Protein AF-A0A833A3Q0-F1 (afdb_monomer)

Radius of gyration: 12.22 Å; Cα contacts (8 Å, |Δi|>4): 114; chains: 1; bounding box: 27×29×26 Å

Foldseek 3Di:
DVCVVQVAPAEEFEFPVDAAEDELVVVLVVPVVGPHYHYHFDDQPHGDDPVRCVVHHYHHYDDDPDDPHRVVRVVVSVVVNVVPD

pLDDT: mean 83.03, std 9.26, range [54.5, 92.62]

Mean predicted aligned error: 5.27 Å

Solvent-accessible surface area (backbone atoms only — not comparable to full-atom values): 5098 Å² total; per-residue (Å²): 104,75,59,65,74,68,63,51,74,37,40,40,31,44,15,83,85,76,26,48,82,38,54,71,66,57,55,47,51,53,48,74,76,36,97,34,61,44,80,44,65,34,59,95,89,46,56,62,52,81,80,61,43,76,72,39,50,44,27,25,78,73,85,59,104,57,88,74,49,44,68,54,49,48,52,52,52,52,59,62,41,54,82,80,104

Nearest PDB structures (foldseek):
  6rxy-assembly1_CN  TM=6.653E-01  e=1.038E-01  Thermochaetoides thermophila
  6zqe-assembly1_JF  TM=6.988E-01  e=2.481E-01  Saccharomyces cerevisiae S288C
  3oin-assembly1_A  TM=5.722E-01  e=2.837E-01  Saccharomyces cerevisiae
  6rxz-assembly1_CO  TM=7.541E-01  e=1.418E+00  Thermochaetoides thermophila
  3oii-assembly1_A  TM=6.077E-01  e=9.486E-01  Saccharomyces cerevisiae

Structure (mmCIF, N/CA/C/O backbone):
data_AF-A0A833A3Q0-F1
#
_entry.id   AF-A0A833A3Q0-F1
#
loop_
_atom_site.group_PDB
_atom_site.id
_atom_site.type_symbol
_atom_site.label_atom_id
_atom_site.label_alt_id
_atom_site.label_comp_id
_atom_site.label_asym_id
_atom_site.label_entity_id
_atom_site.label_seq_id
_atom_site.pdbx_PDB_ins_code
_atom_site.Cartn_x
_atom_site.Cartn_y
_atom_site.Cartn_z
_atom_site.occupancy
_atom_site.B_iso_or_equiv
_atom_site.auth_seq_id
_atom_site.auth_comp_id
_atom_site.auth_asym_id
_atom_site.auth_atom_id
_atom_site.pdbx_PDB_model_num
ATOM 1 N N . ASP A 1 1 ? -5.128 -18.614 4.272 1.00 65.94 1 ASP A N 1
ATOM 2 C CA . ASP A 1 1 ? -4.410 -17.424 3.771 1.00 65.94 1 ASP A CA 1
ATOM 3 C C . ASP A 1 1 ? -4.139 -16.449 4.928 1.00 65.94 1 ASP A C 1
ATOM 5 O O . ASP A 1 1 ? -4.908 -16.456 5.883 1.00 65.94 1 ASP A O 1
ATOM 9 N N . VAL A 1 2 ? -3.069 -15.643 4.918 1.00 65.88 2 VAL A N 1
ATOM 10 C CA . VAL A 1 2 ? -2.815 -14.646 5.994 1.00 65.88 2 VAL A CA 1
ATOM 11 C C . VAL A 1 2 ? -3.941 -13.607 6.028 1.00 65.88 2 VAL A C 1
ATOM 13 O O . VAL A 1 2 ? -4.368 -13.184 7.098 1.00 65.88 2 VAL A O 1
ATOM 16 N N . ILE A 1 3 ? -4.478 -13.260 4.859 1.00 73.44 3 ILE A N 1
ATOM 17 C CA . ILE A 1 3 ? -5.611 -12.338 4.709 1.00 73.44 3 ILE A CA 1
ATOM 18 C C . ILE A 1 3 ? -6.870 -12.899 5.393 1.00 73.44 3 ILE A C 1
ATOM 20 O O . ILE A 1 3 ? -7.538 -12.189 6.147 1.00 73.44 3 ILE A O 1
ATOM 24 N N . GLU A 1 4 ? -7.153 -14.190 5.197 1.00 75.38 4 GLU A N 1
ATOM 25 C CA . GLU A 1 4 ? -8.269 -14.889 5.851 1.00 75.38 4 GLU A CA 1
ATOM 26 C C . GLU A 1 4 ? -8.069 -14.991 7.369 1.00 75.38 4 GLU A C 1
ATOM 28 O O . GLU A 1 4 ? -9.017 -14.821 8.131 1.00 75.38 4 GLU A O 1
ATOM 33 N N . LEU A 1 5 ? -6.830 -15.218 7.823 1.00 79.88 5 LEU A N 1
ATOM 34 C CA . LEU A 1 5 ? -6.506 -15.375 9.244 1.00 79.88 5 LEU A CA 1
ATOM 35 C C . LEU A 1 5 ? -6.824 -14.115 10.062 1.00 79.88 5 LEU A C 1
ATOM 37 O O . LEU A 1 5 ? -7.252 -14.211 11.212 1.00 79.88 5 LEU A O 1
ATOM 41 N N . PHE A 1 6 ? -6.624 -12.934 9.475 1.00 82.25 6 PHE A N 1
ATOM 42 C CA . PHE A 1 6 ? -6.846 -11.653 10.148 1.00 82.25 6 PHE A CA 1
ATOM 43 C C . PHE A 1 6 ? -8.242 -11.055 9.903 1.00 82.25 6 PHE A C 1
ATOM 45 O O . PHE A 1 6 ? -8.565 -10.011 10.481 1.00 82.25 6 PHE A O 1
ATOM 52 N N . ASN A 1 7 ? -9.101 -11.731 9.128 1.00 85.06 7 ASN A N 1
ATOM 53 C CA . ASN A 1 7 ? -10.427 -11.237 8.739 1.00 85.06 7 ASN A CA 1
ATOM 54 C C . ASN A 1 7 ? -10.327 -9.816 8.147 1.00 85.06 7 ASN A C 1
ATOM 56 O O . ASN A 1 7 ? -10.921 -8.865 8.651 1.00 85.06 7 ASN A O 1
ATOM 60 N N . VAL A 1 8 ? -9.452 -9.657 7.152 1.00 88.12 8 VAL A N 1
ATOM 61 C CA . VAL A 1 8 ? -9.166 -8.372 6.503 1.00 88.12 8 VAL A CA 1
ATOM 62 C C . VAL A 1 8 ? -10.358 -7.949 5.639 1.00 88.12 8 VAL A C 1
ATOM 64 O O . VAL A 1 8 ? -10.766 -8.686 4.748 1.00 88.12 8 VAL A O 1
ATOM 67 N N . ASP A 1 9 ? -10.875 -6.740 5.861 1.00 89.69 9 ASP A N 1
ATOM 68 C CA . ASP A 1 9 ? -11.972 -6.163 5.070 1.00 89.69 9 ASP A CA 1
ATOM 69 C C . ASP A 1 9 ? -11.465 -5.616 3.730 1.00 89.69 9 ASP A C 1
ATOM 71 O O . ASP A 1 9 ? -12.168 -5.612 2.717 1.00 89.69 9 ASP A O 1
ATOM 75 N N . LYS A 1 10 ? -10.234 -5.092 3.737 1.00 92.00 10 LYS A N 1
ATOM 76 C CA . LYS A 1 10 ? -9.628 -4.441 2.580 1.00 92.00 10 LYS A CA 1
ATOM 77 C C . LYS A 1 10 ? -8.142 -4.732 2.489 1.00 92.00 10 LYS A C 1
ATOM 79 O O . LYS A 1 10 ? -7.397 -4.464 3.423 1.00 92.00 10 LYS A O 1
ATOM 84 N N . THR A 1 11 ? -7.698 -5.181 1.324 1.00 92.56 11 THR A N 1
ATOM 85 C CA . THR A 1 11 ? -6.273 -5.348 1.026 1.00 92.56 11 THR A CA 1
ATOM 86 C C . THR A 1 11 ? -5.833 -4.274 0.041 1.00 92.56 11 THR A C 1
ATOM 88 O O . THR A 1 11 ? -6.432 -4.116 -1.028 1.00 92.56 11 THR A O 1
ATOM 91 N N . ILE A 1 12 ? -4.786 -3.536 0.396 1.00 92.62 12 ILE A N 1
ATOM 92 C CA . ILE A 1 12 ? -4.087 -2.597 -0.48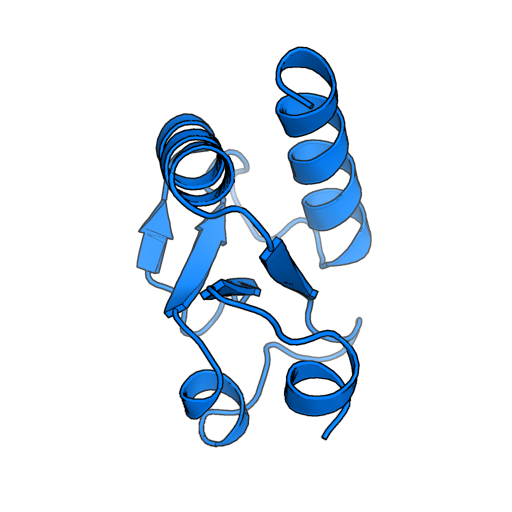0 1.00 92.62 12 ILE A CA 1
ATOM 93 C C . ILE A 1 12 ? -2.730 -3.211 -0.805 1.00 92.62 12 ILE A C 1
ATOM 95 O O . ILE A 1 12 ? -1.977 -3.551 0.107 1.00 92.62 12 ILE A O 1
ATOM 99 N N . ILE A 1 13 ? -2.421 -3.354 -2.090 1.00 91.56 13 ILE A N 1
ATOM 100 C CA . ILE A 1 13 ? -1.173 -3.963 -2.556 1.00 91.56 13 ILE A CA 1
ATOM 101 C C . ILE A 1 13 ? -0.305 -2.875 -3.172 1.00 91.56 13 ILE A C 1
ATOM 103 O O . ILE A 1 13 ? -0.670 -2.285 -4.184 1.00 91.56 13 ILE A O 1
ATOM 107 N N . PHE A 1 14 ? 0.857 -2.617 -2.588 1.00 89.25 14 PHE A N 1
ATOM 108 C CA . PHE A 1 14 ? 1.801 -1.634 -3.099 1.00 89.25 14 PHE A CA 1
ATOM 109 C C . PHE A 1 14 ? 2.662 -2.251 -4.201 1.00 89.25 14 PHE A C 1
ATOM 111 O O . PHE A 1 14 ? 3.453 -3.166 -3.963 1.00 89.25 14 PHE A O 1
ATOM 118 N N . SER A 1 15 ? 2.478 -1.757 -5.424 1.00 87.44 15 SER A N 1
ATOM 119 C CA . SER A 1 15 ? 3.161 -2.235 -6.623 1.00 87.44 15 SER A CA 1
ATOM 120 C C . SER A 1 15 ? 3.464 -1.073 -7.559 1.00 87.44 15 SER A C 1
ATOM 122 O O . SER A 1 15 ? 2.574 -0.563 -8.234 1.00 87.44 15 SER A O 1
ATOM 124 N N . TYR A 1 16 ? 4.735 -0.682 -7.650 1.00 84.00 16 TYR A N 1
ATOM 125 C CA . TYR A 1 16 ? 5.166 0.369 -8.575 1.00 84.00 16 TYR A CA 1
ATOM 126 C C . TYR A 1 16 ? 4.936 -0.015 -10.046 1.00 84.00 16 TYR A C 1
ATOM 128 O O . TYR A 1 16 ? 4.582 0.830 -10.862 1.00 84.00 16 TYR A O 1
ATOM 136 N N . ALA A 1 17 ? 5.108 -1.295 -10.397 1.00 83.69 17 ALA A N 1
ATOM 137 C CA . ALA A 1 17 ? 4.997 -1.751 -11.783 1.00 83.69 17 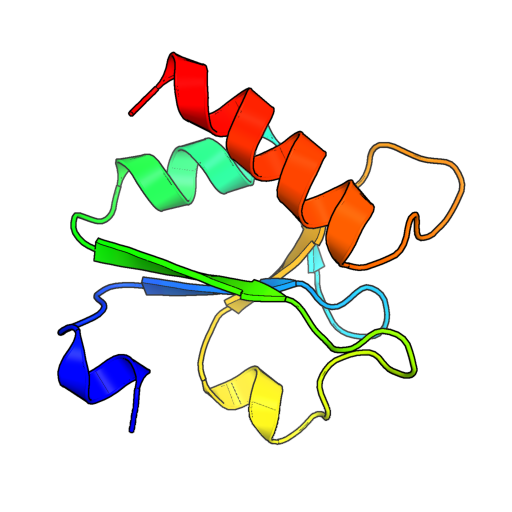ALA A CA 1
ATOM 138 C C . ALA A 1 17 ? 3.550 -1.923 -12.277 1.00 83.69 17 ALA A C 1
ATOM 140 O O . ALA A 1 17 ? 3.311 -1.911 -13.488 1.00 83.69 17 ALA A O 1
ATOM 141 N N . HIS A 1 18 ? 2.597 -2.166 -11.371 1.00 85.06 18 HIS A N 1
ATOM 142 C CA . HIS A 1 18 ? 1.243 -2.599 -11.741 1.00 85.06 18 HIS A CA 1
ATOM 143 C C . HIS A 1 18 ? 0.112 -1.886 -10.992 1.00 85.06 18 HIS A C 1
ATOM 145 O O . HIS A 1 18 ? -1.053 -2.110 -11.313 1.00 85.06 18 HIS A O 1
ATOM 151 N N . GLY A 1 19 ? 0.428 -1.072 -9.988 1.00 86.44 19 GLY A N 1
ATOM 152 C CA . GLY A 1 19 ? -0.558 -0.329 -9.219 1.00 86.44 19 GLY A CA 1
ATOM 153 C C . GLY A 1 19 ? -1.029 0.935 -9.924 1.00 86.44 19 GLY A C 1
ATOM 154 O O . GLY A 1 19 ? -0.331 1.516 -10.755 1.00 86.44 19 GLY A O 1
ATOM 155 N N . GLU A 1 20 ? -2.218 1.395 -9.552 1.00 88.88 20 GLU A N 1
ATOM 156 C CA . GLU A 1 20 ? -2.667 2.729 -9.932 1.00 88.88 20 GLU A CA 1
ATOM 157 C C . GLU A 1 20 ? -2.018 3.793 -9.046 1.00 88.88 20 GLU A C 1
ATOM 159 O O . GLU A 1 20 ? -1.883 3.622 -7.831 1.00 88.88 20 GLU A O 1
ATOM 164 N N . ARG A 1 21 ? -1.661 4.927 -9.654 1.00 88.50 21 ARG A N 1
ATOM 165 C CA . ARG A 1 21 ? -1.145 6.089 -8.930 1.00 88.50 21 ARG A CA 1
ATOM 166 C C . ARG A 1 21 ? -2.193 6.579 -7.931 1.00 88.50 21 ARG A C 1
ATOM 168 O O . ARG A 1 21 ? -3.344 6.815 -8.315 1.00 88.50 21 ARG A O 1
ATOM 175 N N . ARG A 1 22 ? -1.793 6.750 -6.671 1.00 89.94 22 ARG A N 1
ATOM 176 C CA . ARG A 1 22 ? -2.620 7.329 -5.605 1.00 89.94 22 ARG A CA 1
ATOM 177 C C . ARG A 1 22 ? -1.813 8.309 -4.761 1.00 89.94 22 ARG A C 1
ATOM 179 O O . ARG A 1 22 ? -0.621 8.097 -4.515 1.00 89.94 22 ARG A O 1
ATOM 186 N N . GLU A 1 23 ? -2.479 9.367 -4.318 1.00 89.94 23 GLU A N 1
ATOM 187 C CA . GLU A 1 23 ? -1.922 10.290 -3.331 1.00 89.94 23 GLU A CA 1
ATOM 188 C C . GLU A 1 23 ? -2.059 9.681 -1.923 1.00 89.94 23 GLU A C 1
ATOM 190 O O . GLU A 1 23 ? -2.810 8.720 -1.708 1.00 89.94 23 GLU A O 1
ATOM 195 N N . ILE A 1 24 ? -1.311 10.195 -0.940 1.00 87.81 24 ILE A N 1
ATOM 196 C CA . ILE A 1 24 ? -1.345 9.615 0.415 1.00 87.81 24 ILE A CA 1
ATOM 197 C C . ILE A 1 24 ? -2.721 9.775 1.064 1.00 87.81 24 ILE A C 1
ATOM 199 O O . ILE A 1 24 ? -3.169 8.895 1.799 1.00 87.81 24 ILE A O 1
ATOM 203 N N . GLU A 1 25 ? -3.419 10.863 0.752 1.00 89.50 25 GLU A N 1
ATOM 204 C CA . GLU A 1 25 ? -4.766 11.164 1.223 1.00 89.50 25 GLU A CA 1
ATOM 205 C C . GLU A 1 25 ? -5.779 10.109 0.761 1.00 89.50 25 GLU A C 1
ATOM 207 O O . GLU A 1 25 ? -6.652 9.727 1.543 1.00 89.50 25 GLU A O 1
ATOM 212 N N . ASP A 1 26 ? -5.628 9.577 -0.457 1.00 90.69 26 ASP A N 1
ATOM 213 C C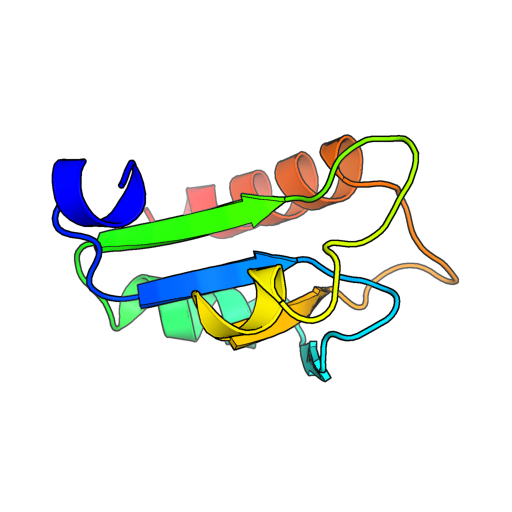A . ASP A 1 26 ? -6.480 8.499 -0.970 1.00 90.69 26 ASP A CA 1
ATOM 214 C C . ASP A 1 26 ? -6.287 7.220 -0.147 1.00 90.69 26 ASP A C 1
ATOM 216 O O . ASP A 1 26 ? -7.253 6.564 0.250 1.00 90.69 26 ASP A O 1
ATOM 220 N N . ILE A 1 27 ? -5.028 6.879 0.152 1.00 90.19 27 ILE A N 1
ATOM 221 C CA . ILE A 1 27 ? -4.665 5.700 0.952 1.00 90.19 27 ILE A CA 1
ATOM 222 C C . ILE A 1 27 ? -5.224 5.842 2.372 1.00 90.19 27 ILE A C 1
ATOM 224 O O . ILE A 1 27 ? -5.842 4.909 2.888 1.00 90.19 27 ILE A O 1
ATOM 228 N N . ILE A 1 28 ? -5.068 7.019 2.985 1.00 90.88 28 ILE A N 1
ATOM 229 C CA . ILE A 1 28 ? -5.643 7.334 4.299 1.00 90.88 28 ILE A CA 1
ATOM 230 C C . ILE A 1 28 ? -7.169 7.187 4.263 1.00 90.88 28 ILE A C 1
ATOM 232 O O . ILE A 1 28 ? -7.747 6.584 5.167 1.00 90.88 28 ILE A O 1
ATOM 236 N N . GLY A 1 29 ? -7.830 7.700 3.222 1.00 91.00 29 GLY A N 1
ATOM 237 C CA . GLY A 1 29 ? -9.277 7.583 3.046 1.00 91.00 29 GLY A CA 1
ATOM 238 C C . GLY A 1 29 ? -9.746 6.128 2.990 1.00 91.00 29 GLY A C 1
ATOM 239 O O . GLY A 1 29 ? -10.713 5.769 3.663 1.00 91.00 29 GLY A O 1
ATOM 240 N N . ILE A 1 30 ? -9.034 5.268 2.254 1.00 90.12 30 ILE A N 1
ATOM 241 C CA . ILE A 1 30 ? -9.339 3.832 2.203 1.00 90.12 30 ILE A CA 1
ATOM 242 C C . ILE A 1 30 ? -9.190 3.206 3.592 1.00 90.12 30 ILE A C 1
ATOM 244 O O . ILE A 1 30 ? -10.121 2.539 4.039 1.00 90.12 30 ILE A O 1
ATOM 248 N N . VAL A 1 31 ? -8.073 3.447 4.286 1.00 91.12 31 VAL A N 1
ATOM 249 C CA . VAL A 1 31 ? -7.820 2.869 5.618 1.00 91.12 31 VAL A CA 1
ATOM 250 C C . VAL A 1 31 ? -8.874 3.313 6.634 1.00 91.12 31 VAL A C 1
ATOM 252 O O . VAL A 1 31 ? -9.332 2.499 7.423 1.00 91.12 31 VAL A O 1
ATOM 255 N N . ARG A 1 32 ? -9.318 4.574 6.599 1.00 89.88 32 ARG A N 1
ATOM 256 C CA . ARG A 1 32 ? -10.334 5.094 7.533 1.00 89.88 32 ARG A CA 1
ATOM 257 C C . ARG A 1 32 ? -11.740 4.542 7.297 1.00 89.88 32 ARG A C 1
ATOM 259 O O . ARG A 1 32 ? -12.537 4.519 8.229 1.00 89.88 32 ARG A O 1
ATOM 266 N N . ASN A 1 33 ? -12.049 4.135 6.068 1.00 90.62 33 ASN A N 1
ATOM 267 C CA . ASN A 1 33 ? -13.369 3.624 5.696 1.00 90.62 33 ASN A CA 1
ATOM 268 C C . ASN A 1 33 ? -13.525 2.111 5.923 1.00 90.62 33 ASN A C 1
ATOM 270 O O . ASN A 1 33 ? -14.612 1.582 5.702 1.00 90.62 33 ASN A O 1
ATOM 274 N N . HIS A 1 34 ? -12.467 1.411 6.340 1.00 88.50 34 HIS A N 1
ATOM 275 C CA . HIS A 1 34 ? -12.484 -0.035 6.560 1.00 88.50 34 HIS A CA 1
ATOM 276 C C . HIS A 1 34 ? -11.894 -0.362 7.933 1.00 88.50 34 HIS A C 1
ATOM 278 O O . HIS A 1 34 ? -10.840 0.151 8.299 1.00 88.50 34 HIS A O 1
ATOM 284 N N . ASN A 1 35 ? -1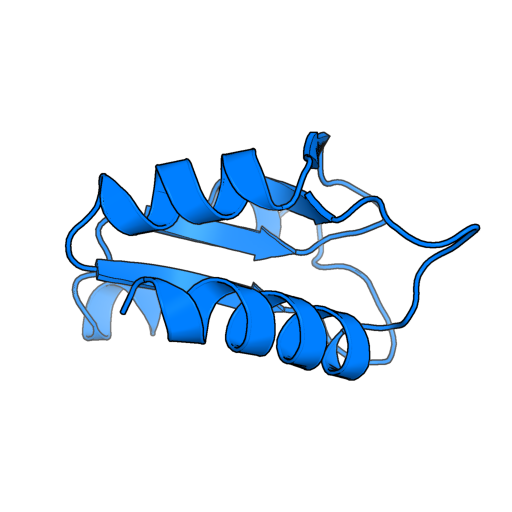2.544 -1.246 8.690 1.00 83.56 35 ASN A N 1
ATOM 285 C CA . ASN A 1 35 ? -12.129 -1.543 10.063 1.00 83.56 35 ASN A CA 1
ATOM 286 C C . ASN A 1 35 ? -10.821 -2.343 10.114 1.00 83.56 35 ASN A C 1
ATOM 288 O O . ASN A 1 35 ? -10.045 -2.201 11.058 1.00 83.56 35 ASN A O 1
ATOM 292 N N . ARG A 1 36 ? -10.573 -3.197 9.114 1.00 88.25 36 ARG A N 1
ATOM 293 C CA . ARG A 1 36 ? -9.371 -4.034 9.020 1.00 88.25 36 ARG A CA 1
ATOM 294 C C . ARG A 1 36 ? -8.766 -3.935 7.631 1.00 88.25 36 ARG A C 1
ATOM 296 O O . ARG A 1 36 ? -9.156 -4.657 6.717 1.00 88.25 36 ARG A O 1
ATOM 303 N N . THR A 1 37 ? -7.794 -3.041 7.484 1.00 91.50 37 THR A N 1
ATOM 304 C CA . THR A 1 37 ? -7.060 -2.876 6.226 1.00 91.50 37 THR A CA 1
ATOM 305 C C . THR A 1 37 ? -5.692 -3.545 6.312 1.00 91.50 37 THR A C 1
ATOM 307 O O . THR A 1 37 ? -4.899 -3.211 7.190 1.00 91.50 37 THR A O 1
ATOM 310 N N . ALA A 1 38 ? -5.391 -4.456 5.387 1.00 92.00 38 ALA A N 1
ATOM 311 C CA . ALA A 1 38 ? -4.047 -4.982 5.188 1.00 92.00 38 ALA A CA 1
ATOM 312 C C . ALA A 1 38 ? -3.301 -4.136 4.155 1.00 92.00 38 ALA A C 1
ATOM 314 O O . ALA A 1 38 ? -3.798 -3.888 3.055 1.00 92.00 38 ALA A O 1
ATOM 315 N N . LEU A 1 39 ? -2.087 -3.724 4.511 1.00 92.12 39 LEU A N 1
ATOM 316 C CA . LEU A 1 39 ? -1.147 -3.072 3.608 1.00 92.12 39 LEU A CA 1
ATOM 317 C C . LEU A 1 39 ? -0.087 -4.102 3.225 1.00 92.12 39 LEU A C 1
ATOM 319 O O . LEU A 1 39 ? 0.676 -4.555 4.077 1.00 92.12 39 LEU A O 1
ATOM 323 N N . VAL A 1 40 ? -0.067 -4.495 1.958 1.00 90.44 40 VAL A N 1
ATOM 324 C CA . VAL A 1 40 ? 0.846 -5.509 1.431 1.00 90.44 40 VAL A CA 1
ATOM 325 C C . VAL A 1 40 ? 1.914 -4.813 0.609 1.00 90.44 40 VAL A C 1
ATOM 327 O O . VAL A 1 40 ? 1.606 -4.121 -0.358 1.00 90.44 40 VAL A O 1
ATOM 330 N N . PHE A 1 41 ? 3.170 -5.011 0.985 1.00 88.31 41 PHE A N 1
ATOM 331 C CA . PHE A 1 41 ? 4.328 -4.473 0.281 1.00 88.31 41 PHE A CA 1
ATOM 332 C C . PHE A 1 41 ? 5.079 -5.617 -0.397 1.00 88.31 41 PHE A C 1
ATOM 334 O O . PHE A 1 41 ? 5.233 -6.688 0.189 1.00 88.31 41 PHE A O 1
ATOM 341 N N . GLY A 1 42 ? 5.533 -5.391 -1.630 1.00 80.75 42 GLY A N 1
ATOM 342 C CA . GLY A 1 42 ? 6.374 -6.349 -2.345 1.00 80.75 42 GLY A CA 1
ATOM 343 C C . GLY A 1 42 ? 7.752 -6.546 -1.701 1.00 80.75 42 GLY A C 1
ATOM 344 O O . GLY A 1 42 ? 8.153 -5.828 -0.782 1.00 80.75 42 GLY A O 1
ATOM 345 N N . GLY A 1 43 ? 8.497 -7.524 -2.215 1.00 72.31 43 GLY A N 1
ATOM 346 C CA . GLY A 1 43 ? 9.879 -7.784 -1.808 1.00 72.31 43 GLY A CA 1
ATOM 347 C C . GLY A 1 43 ? 10.882 -6.787 -2.400 1.00 72.31 43 GLY A C 1
ATOM 348 O O . GLY A 1 43 ? 10.571 -6.008 -3.299 1.00 72.31 43 GLY A O 1
ATOM 349 N N . SER A 1 44 ? 12.125 -6.838 -1.916 1.00 64.62 44 SER A N 1
ATOM 350 C CA . SER A 1 44 ? 13.220 -5.961 -2.362 1.00 64.62 44 SER A CA 1
ATOM 351 C C . SER A 1 44 ? 13.630 -6.154 -3.827 1.00 64.62 44 SER A C 1
ATOM 353 O O . SER A 1 44 ? 14.231 -5.253 -4.401 1.00 64.62 44 SER A O 1
ATOM 355 N N . GLU A 1 45 ? 13.313 -7.304 -4.430 1.00 61.97 45 GLU A N 1
ATOM 356 C CA . GLU A 1 45 ? 13.769 -7.677 -5.780 1.00 61.97 45 GLU A CA 1
ATOM 357 C C . GLU A 1 45 ? 12.669 -7.669 -6.853 1.00 61.97 45 GLU A C 1
ATOM 359 O O . GLU A 1 45 ? 12.936 -7.976 -8.014 1.00 61.97 45 GLU A O 1
ATOM 364 N N . GLY A 1 46 ? 11.431 -7.295 -6.520 1.00 62.97 46 GLY A N 1
ATOM 365 C CA . GLY A 1 46 ? 10.367 -7.259 -7.520 1.00 62.97 46 GLY A CA 1
ATOM 366 C C . GLY A 1 46 ? 9.039 -6.732 -7.001 1.00 62.97 46 GLY A C 1
ATOM 367 O O . GLY A 1 46 ? 8.666 -6.956 -5.850 1.00 62.97 46 GLY A O 1
ATOM 368 N N . SER A 1 47 ? 8.309 -6.043 -7.883 1.00 67.81 47 SER A N 1
ATOM 369 C CA . SER A 1 47 ? 6.893 -5.746 -7.650 1.00 67.81 47 SER A CA 1
ATOM 370 C C . SER A 1 47 ? 6.090 -7.052 -7.544 1.00 67.81 47 SER A C 1
ATOM 372 O O . SER A 1 47 ? 6.465 -8.028 -8.202 1.00 67.81 47 SER A O 1
ATOM 374 N N . PRO A 1 48 ? 4.988 -7.075 -6.769 1.00 73.12 48 PRO A N 1
ATOM 375 C CA . PRO A 1 48 ? 4.087 -8.223 -6.709 1.00 73.12 48 PRO A CA 1
ATOM 376 C C . PRO A 1 48 ? 3.692 -8.698 -8.108 1.00 73.12 48 PRO A C 1
ATOM 378 O O . PRO A 1 48 ? 3.409 -7.881 -8.994 1.00 73.12 48 PRO A O 1
ATOM 381 N N . ARG A 1 49 ? 3.693 -10.013 -8.316 1.00 75.06 49 ARG A N 1
ATOM 382 C CA . ARG A 1 49 ? 3.335 -10.638 -9.589 1.00 75.06 49 ARG A CA 1
ATOM 383 C C . ARG A 1 49 ? 1.843 -10.458 -9.865 1.00 75.06 49 ARG A C 1
ATOM 385 O O . ARG A 1 49 ? 1.045 -10.237 -8.960 1.00 75.06 49 ARG A O 1
ATOM 392 N N . LYS A 1 50 ? 1.444 -10.547 -11.139 1.00 69.19 50 LYS A N 1
ATOM 393 C CA . LYS A 1 50 ? 0.055 -10.288 -11.570 1.00 69.19 50 LYS A CA 1
ATOM 394 C C . LYS A 1 50 ? -0.988 -11.166 -10.870 1.00 69.19 50 LYS A C 1
ATOM 396 O O . LYS A 1 50 ? -2.102 -10.708 -10.649 1.00 69.19 50 LYS A O 1
ATOM 401 N N . ASP A 1 51 ? -0.629 -12.399 -10.541 1.00 73.50 51 ASP A N 1
ATOM 402 C CA . ASP A 1 51 ? -1.435 -13.353 -9.779 1.00 73.50 51 ASP A CA 1
ATOM 403 C C . ASP A 1 51 ? -1.631 -12.931 -8.314 1.00 73.50 51 ASP A C 1
ATOM 405 O O . ASP A 1 51 ? -2.700 -13.154 -7.755 1.00 73.50 51 ASP A O 1
ATOM 409 N N . GLU A 1 52 ? -0.663 -12.231 -7.722 1.00 71.31 52 GLU A N 1
ATOM 410 C CA . GLU A 1 52 ? -0.752 -11.698 -6.356 1.00 71.31 52 GLU A CA 1
ATOM 411 C C . GLU A 1 52 ? -1.614 -10.426 -6.286 1.00 71.31 52 GLU A C 1
ATOM 413 O O . GLU A 1 52 ? -2.222 -10.144 -5.255 1.00 71.31 52 GLU A O 1
ATOM 418 N N . LEU A 1 53 ? -1.736 -9.674 -7.390 1.00 75.06 53 LEU A N 1
ATOM 419 C CA . LEU A 1 53 ? -2.562 -8.457 -7.448 1.00 75.06 53 LEU A CA 1
ATOM 420 C C . LEU A 1 53 ? -4.057 -8.744 -7.253 1.00 75.06 53 LEU A C 1
ATOM 422 O O . LEU A 1 53 ? -4.791 -7.856 -6.828 1.00 75.06 53 LEU A O 1
ATOM 426 N N . GLY A 1 54 ? -4.514 -9.968 -7.539 1.00 77.62 54 GLY A N 1
ATOM 427 C CA . GLY A 1 54 ? -5.911 -10.375 -7.354 1.00 77.62 54 GLY A CA 1
ATOM 428 C C . GLY A 1 54 ? -6.366 -10.408 -5.891 1.00 77.62 54 GLY A C 1
ATOM 429 O O . GLY A 1 54 ? -7.564 -10.469 -5.628 1.00 77.62 54 GLY A O 1
ATOM 430 N N . LEU A 1 55 ? -5.429 -10.333 -4.940 1.00 81.00 55 LEU A N 1
ATOM 431 C CA . LEU A 1 55 ? -5.704 -10.368 -3.502 1.00 81.00 55 LEU A CA 1
ATOM 432 C C . LEU A 1 55 ? -6.177 -9.019 -2.936 1.00 81.00 55 LEU A C 1
ATOM 434 O O . LEU A 1 55 ? -6.522 -8.934 -1.756 1.00 81.00 55 LEU A O 1
ATOM 438 N N . GLY A 1 56 ? -6.177 -7.950 -3.738 1.00 87.12 56 GLY A N 1
ATOM 439 C CA . GLY A 1 56 ? -6.498 -6.612 -3.257 1.00 87.12 56 GLY A CA 1
ATOM 440 C C . GLY A 1 56 ? -6.553 -5.550 -4.345 1.00 87.12 56 GLY A C 1
ATOM 441 O O . GLY A 1 56 ? -6.676 -5.836 -5.531 1.00 87.12 56 GLY A O 1
ATOM 442 N N . VAL A 1 57 ? -6.485 -4.290 -3.920 1.00 89.94 57 VAL A N 1
ATOM 443 C CA . VAL A 1 57 ? -6.416 -3.141 -4.830 1.00 89.94 57 VAL A CA 1
ATOM 444 C C . VAL A 1 57 ? -4.951 -2.748 -5.005 1.00 89.94 57 VAL A C 1
ATOM 446 O O . VAL A 1 57 ? -4.339 -2.300 -4.030 1.00 89.94 57 VAL A O 1
ATOM 449 N N . PRO A 1 58 ? -4.372 -2.906 -6.207 1.00 90.38 58 PRO A N 1
ATOM 450 C CA . PRO A 1 58 ? -2.989 -2.545 -6.448 1.00 90.38 58 PRO A CA 1
ATOM 451 C C . PRO A 1 58 ? -2.841 -1.029 -6.622 1.00 90.38 58 PRO A C 1
ATOM 453 O O . PRO A 1 58 ? -3.515 -0.407 -7.443 1.00 90.38 58 PRO A O 1
ATOM 456 N N . VAL A 1 59 ? -1.936 -0.426 -5.858 1.00 90.38 59 VAL A N 1
ATOM 457 C CA . VAL A 1 59 ? -1.662 1.016 -5.863 1.00 90.38 59 VAL A CA 1
ATOM 458 C C . VAL A 1 59 ? -0.161 1.279 -5.830 1.00 90.38 59 VAL A C 1
ATOM 460 O O . VAL A 1 59 ? 0.617 0.430 -5.400 1.00 90.38 59 VAL A O 1
ATOM 463 N N . TYR A 1 60 ? 0.255 2.477 -6.224 1.00 86.94 60 TYR A N 1
ATOM 464 C CA . TYR A 1 60 ? 1.562 3.004 -5.841 1.00 86.94 60 TYR A CA 1
ATOM 465 C C . TYR A 1 60 ? 1.432 4.442 -5.349 1.00 86.94 60 TYR A C 1
ATOM 467 O O . TYR A 1 60 ? 0.648 5.238 -5.874 1.00 86.94 60 TYR A O 1
ATOM 475 N N . TYR A 1 61 ? 2.203 4.753 -4.311 1.00 82.06 61 TYR A N 1
ATOM 476 C CA . TYR A 1 61 ? 2.233 6.071 -3.697 1.00 82.06 61 TYR A CA 1
ATOM 477 C C . TYR A 1 61 ? 3.167 6.998 -4.473 1.00 82.06 61 TYR A C 1
ATOM 479 O O . TYR A 1 61 ? 4.299 6.640 -4.797 1.00 82.06 61 TYR A O 1
ATOM 487 N N . ALA A 1 62 ? 2.696 8.203 -4.772 1.00 68.12 62 ALA A N 1
ATOM 488 C CA . ALA A 1 62 ? 3.342 9.064 -5.742 1.00 68.12 62 ALA A CA 1
ATOM 489 C C . ALA A 1 62 ? 3.964 10.335 -5.167 1.00 68.12 62 ALA A C 1
ATOM 491 O O . ALA A 1 62 ? 3.484 11.419 -5.465 1.00 68.12 62 ALA A O 1
ATOM 492 N N . ASN A 1 63 ? 5.062 10.228 -4.418 1.00 63.16 63 ASN A N 1
ATOM 493 C CA . ASN A 1 63 ? 5.751 11.425 -3.904 1.00 63.16 63 ASN A CA 1
ATOM 494 C C . ASN A 1 63 ? 7.269 11.457 -4.103 1.00 63.16 63 ASN A C 1
ATOM 496 O O . ASN A 1 63 ? 7.952 12.287 -3.509 1.00 63.16 63 ASN A O 1
ATOM 500 N N . ALA A 1 64 ? 7.819 10.615 -4.975 1.00 54.50 64 ALA A N 1
ATOM 501 C CA . ALA A 1 64 ? 9.211 10.735 -5.389 1.00 54.50 64 ALA A CA 1
ATOM 502 C C . ALA A 1 64 ? 9.340 10.535 -6.899 1.00 54.50 64 ALA A C 1
ATOM 504 O O . ALA A 1 64 ? 8.536 9.833 -7.508 1.00 54.50 64 ALA A O 1
ATOM 505 N N . ASN A 1 65 ? 10.378 11.130 -7.492 1.00 66.50 65 ASN A N 1
ATOM 506 C CA . ASN A 1 65 ? 10.753 11.033 -8.913 1.00 66.50 65 ASN A CA 1
ATOM 507 C C . ASN A 1 65 ? 11.092 9.594 -9.386 1.00 66.50 65 ASN A C 1
ATOM 509 O O . ASN A 1 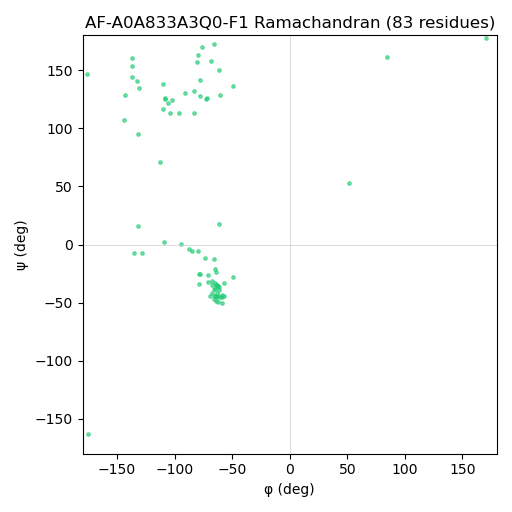65 ? 11.759 9.416 -10.401 1.00 66.50 65 ASN A O 1
ATOM 513 N N . GL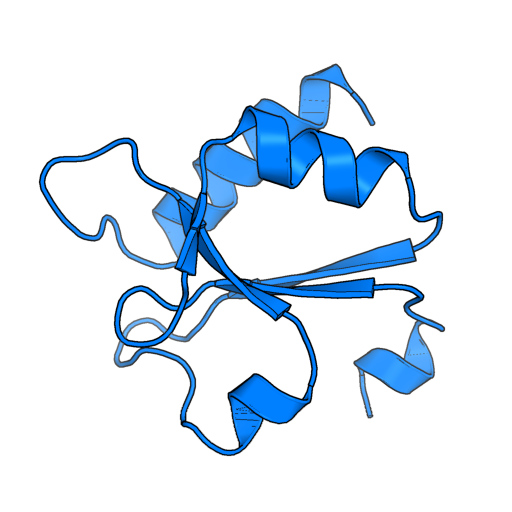Y A 1 66 ? 10.691 8.569 -8.632 1.00 71.31 66 GLY A N 1
ATOM 514 C CA . GLY A 1 66 ? 10.947 7.157 -8.862 1.00 71.31 66 GLY A CA 1
ATOM 515 C C . GLY A 1 66 ? 10.517 6.310 -7.661 1.00 71.31 66 GLY A C 1
ATOM 516 O O . GLY A 1 66 ? 10.067 6.827 -6.636 1.00 71.31 66 GLY A O 1
ATOM 517 N N . TRP A 1 67 ? 10.672 4.996 -7.791 1.00 81.69 67 TRP A N 1
ATOM 518 C CA . TRP A 1 67 ? 10.369 4.042 -6.728 1.00 81.69 67 TRP A CA 1
ATOM 519 C C . TRP A 1 67 ? 11.422 4.099 -5.613 1.00 81.69 67 TRP A C 1
ATOM 521 O O . TRP A 1 67 ? 12.614 3.943 -5.872 1.00 81.69 67 TRP A O 1
ATOM 531 N N . LEU A 1 68 ? 10.982 4.303 -4.367 1.00 80.56 68 LEU A N 1
ATOM 532 C CA . LEU A 1 68 ? 11.861 4.351 -3.187 1.00 80.56 68 LEU A CA 1
ATOM 533 C C . LEU A 1 68 ? 12.173 2.962 -2.604 1.00 80.56 68 LEU A C 1
ATOM 535 O O . LEU A 1 68 ? 12.973 2.843 -1.676 1.00 80.56 68 LEU A O 1
ATOM 539 N N . GLY A 1 69 ? 11.541 1.915 -3.135 1.00 83.94 69 GLY A N 1
ATOM 540 C CA . GLY A 1 69 ? 11.592 0.568 -2.581 1.00 83.94 69 GLY A CA 1
ATOM 541 C C . GLY A 1 69 ? 10.557 0.341 -1.470 1.00 83.94 69 GLY A C 1
ATOM 542 O O . GLY A 1 69 ? 10.060 1.289 -0.854 1.00 83.94 69 GLY A O 1
ATOM 543 N N . PRO A 1 70 ? 10.248 -0.931 -1.169 1.00 86.00 70 PRO A N 1
ATOM 544 C CA . PRO A 1 70 ? 9.093 -1.300 -0.348 1.00 86.00 70 PRO A CA 1
ATOM 545 C C . PRO A 1 70 ? 9.225 -0.862 1.115 1.00 86.00 70 PRO A C 1
ATOM 547 O O . PRO A 1 70 ? 8.242 -0.467 1.733 1.00 86.00 70 PRO A O 1
ATOM 550 N N . VAL A 1 71 ? 10.441 -0.881 1.673 1.00 88.31 71 VAL A N 1
ATOM 551 C CA . VAL A 1 71 ? 10.689 -0.478 3.070 1.00 88.31 71 VAL A CA 1
ATOM 552 C C . VAL A 1 71 ? 10.493 1.027 3.257 1.00 88.31 71 VAL A C 1
ATOM 554 O O . VAL A 1 71 ? 9.855 1.451 4.220 1.00 88.31 71 VAL A O 1
ATOM 557 N N . ALA A 1 72 ? 11.020 1.838 2.338 1.00 87.25 72 ALA A N 1
ATOM 558 C CA . ALA A 1 72 ? 10.878 3.288 2.400 1.00 87.25 72 ALA A CA 1
ATOM 559 C C . ALA A 1 72 ? 9.420 3.714 2.168 1.00 87.25 72 ALA A C 1
ATOM 561 O O . ALA A 1 72 ? 8.908 4.556 2.904 1.00 87.25 72 ALA A O 1
ATOM 562 N N . GLU A 1 73 ? 8.731 3.090 1.205 1.00 87.31 73 GLU A N 1
ATOM 563 C CA . GLU A 1 73 ? 7.295 3.299 0.986 1.00 87.31 73 GLU A CA 1
ATOM 564 C C . GLU A 1 73 ? 6.485 2.954 2.237 1.00 87.31 73 GLU A C 1
ATOM 566 O O . GLU A 1 73 ? 5.718 3.793 2.714 1.00 87.31 73 GLU A O 1
ATOM 571 N N . ALA A 1 74 ? 6.703 1.772 2.823 1.00 90.00 74 ALA A N 1
ATOM 572 C CA . ALA A 1 74 ? 6.021 1.360 4.046 1.00 90.00 74 ALA A CA 1
ATOM 573 C C . ALA A 1 74 ? 6.255 2.348 5.193 1.00 90.00 74 ALA A C 1
ATOM 575 O O . ALA A 1 74 ? 5.302 2.742 5.863 1.00 90.00 74 ALA A O 1
ATOM 576 N N . ALA A 1 75 ? 7.493 2.805 5.395 1.00 90.50 75 ALA A N 1
ATOM 577 C CA . ALA A 1 75 ? 7.812 3.776 6.436 1.00 90.50 75 ALA A CA 1
ATOM 578 C C . ALA A 1 75 ? 7.057 5.102 6.245 1.00 90.50 75 ALA A C 1
ATOM 580 O O . ALA A 1 75 ? 6.484 5.617 7.206 1.00 90.50 75 ALA A O 1
ATOM 581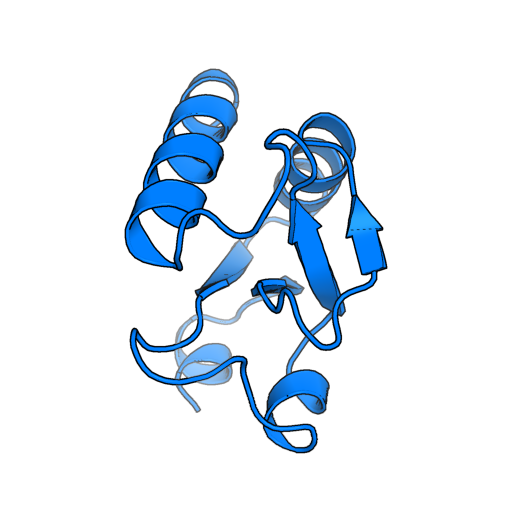 N N . ILE A 1 76 ? 7.011 5.637 5.020 1.00 89.00 76 ILE A N 1
ATOM 582 C CA . ILE A 1 76 ? 6.302 6.890 4.721 1.00 89.00 76 ILE A CA 1
ATOM 583 C C . ILE A 1 76 ? 4.795 6.721 4.926 1.00 89.00 76 ILE A C 1
ATOM 585 O O . ILE A 1 76 ? 4.169 7.552 5.585 1.00 89.00 76 ILE A O 1
ATOM 589 N N . ILE A 1 77 ? 4.221 5.639 4.399 1.00 90.06 77 ILE A N 1
ATOM 590 C CA . ILE A 1 77 ? 2.784 5.369 4.486 1.00 90.06 77 ILE A CA 1
ATOM 591 C C . ILE A 1 77 ? 2.361 5.173 5.940 1.00 90.06 77 ILE A C 1
ATOM 593 O O . ILE A 1 77 ? 1.417 5.815 6.395 1.00 90.06 77 ILE A O 1
ATOM 597 N N . LEU A 1 78 ? 3.081 4.350 6.704 1.00 91.19 78 LEU A N 1
ATOM 598 C CA . LEU A 1 78 ? 2.787 4.125 8.119 1.00 91.19 78 LEU A CA 1
ATOM 599 C C . LEU A 1 78 ? 2.981 5.399 8.949 1.00 91.19 78 LEU A C 1
ATOM 601 O O . LEU A 1 78 ? 2.175 5.677 9.836 1.00 91.19 78 LEU A O 1
ATOM 605 N N . TYR A 1 79 ? 4.004 6.206 8.651 1.00 91.88 79 TYR A N 1
ATOM 606 C CA . TYR A 1 79 ? 4.204 7.496 9.311 1.00 91.88 79 TYR A CA 1
ATOM 607 C C . TYR A 1 79 ? 3.052 8.470 9.033 1.00 91.88 79 TYR A C 1
ATOM 609 O O . TYR A 1 79 ? 2.587 9.149 9.951 1.00 91.88 79 TYR A O 1
ATOM 617 N N . ALA A 1 80 ? 2.568 8.527 7.791 1.00 89.12 80 ALA A N 1
ATOM 618 C CA . ALA A 1 80 ? 1.420 9.348 7.426 1.00 89.12 80 ALA A CA 1
ATOM 619 C C . ALA A 1 80 ? 0.140 8.856 8.115 1.00 89.12 80 ALA A C 1
ATOM 621 O O . ALA A 1 80 ? -0.590 9.657 8.699 1.00 89.12 80 ALA A O 1
ATOM 622 N N . LEU A 1 81 ? -0.087 7.538 8.120 1.00 90.25 81 LEU A N 1
ATOM 623 C CA . LEU A 1 81 ? -1.236 6.912 8.766 1.00 90.25 81 LEU A CA 1
ATOM 624 C C . LEU A 1 81 ? -1.232 7.106 10.279 1.00 90.25 81 LEU A C 1
ATOM 626 O O . LEU A 1 81 ? -2.299 7.333 10.829 1.00 90.25 81 LEU A O 1
ATOM 630 N N . LYS A 1 82 ? -0.069 7.117 10.947 1.00 89.75 82 LYS A N 1
ATOM 631 C CA . LYS A 1 82 ? 0.058 7.315 12.406 1.00 89.75 82 LYS A CA 1
ATOM 632 C C . LYS A 1 82 ? -0.722 8.524 12.943 1.00 89.75 82 LYS A C 1
ATOM 634 O O . LYS A 1 82 ? -1.093 8.543 14.107 1.00 89.75 82 LYS A O 1
ATOM 639 N N . LYS A 1 83 ? -0.950 9.562 12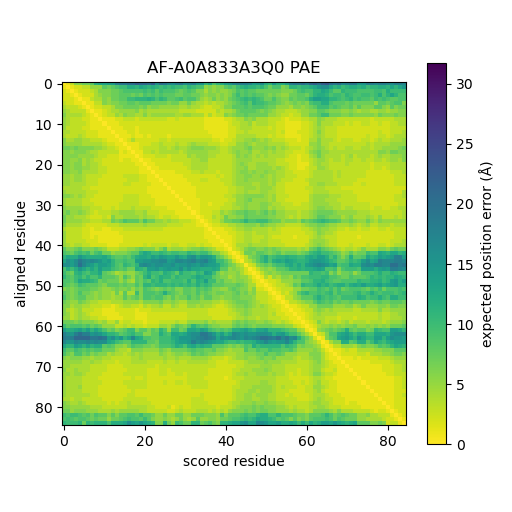.135 1.00 82.88 83 LYS A N 1
ATOM 640 C CA . LYS A 1 83 ? -1.746 10.730 12.552 1.00 82.88 83 LYS A CA 1
ATOM 641 C C . LYS A 1 83 ? -3.257 10.456 12.636 1.00 82.88 83 LYS A C 1
ATOM 643 O O . LYS A 1 83 ? -3.986 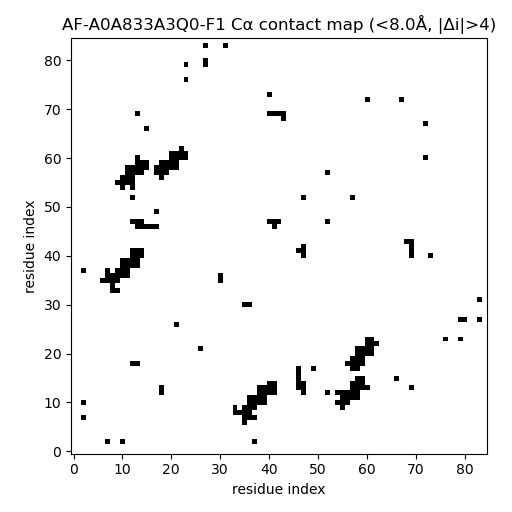11.308 13.134 1.00 82.88 83 LYS A O 1
ATOM 648 N N . TYR A 1 84 ? -3.718 9.322 12.116 1.00 77.94 84 TYR A N 1
ATOM 649 C CA . TYR A 1 84 ? -5.125 8.997 11.870 1.00 77.94 84 TYR A CA 1
ATOM 650 C C . TYR A 1 84 ? -5.572 7.651 12.462 1.00 77.94 84 TYR A C 1
ATOM 652 O O . TYR A 1 84 ? -6.766 7.358 12.403 1.00 77.94 84 TYR A O 1
ATOM 660 N N . ILE A 1 85 ? -4.640 6.857 12.999 1.00 69.38 85 ILE A N 1
ATOM 661 C CA . ILE A 1 85 ? -4.867 5.590 13.719 1.00 69.38 85 ILE A CA 1
ATOM 662 C C . ILE A 1 85 ? -4.391 5.702 15.162 1.00 69.38 85 ILE A C 1
ATOM 664 O O . ILE A 1 85 ? -3.414 6.448 15.401 1.00 69.38 85 ILE A O 1
#

Sequence (85 aa):
DVIELFNVDKTIIFSYAHGERREIEDIIGIVRNHNRTALVFGGSEGSPRKDELGLGVPVYYANANGWLGPVAEAAIILYALKKYI

Secondary structure (DSSP, 8-state):
-HHHHTT-SEEEEE-TTTSEEE-HHHHHHHHHT-SSEEEEE-BTTBPPPTTGGGGSEEEEE--SSS---HHHHHHHHHHHHTTT-